Protein AF-A0A090X5A1-F1 (afdb_monomer_lite)

Structure (mmCIF, N/CA/C/O backbone):
data_AF-A0A090X5A1-F1
#
_entry.id   AF-A0A090X5A1-F1
#
loop_
_atom_site.group_PDB
_atom_site.id
_atom_site.type_symbol
_atom_site.label_atom_id
_atom_site.label_alt_id
_atom_site.label_comp_id
_atom_site.label_asym_id
_atom_site.label_entity_id
_atom_site.label_seq_id
_atom_site.pdbx_PDB_ins_code
_atom_site.Cartn_x
_atom_site.Cartn_y
_atom_site.Cartn_z
_atom_site.occupancy
_atom_site.B_iso_or_equiv
_atom_site.auth_seq_id
_atom_site.auth_comp_id
_atom_site.auth_asym_id
_atom_site.auth_atom_id
_atom_site.pdbx_PDB_model_num
ATOM 1 N N . MET A 1 1 ? 4.798 -0.871 2.383 1.00 81.50 1 MET A N 1
ATOM 2 C CA . MET A 1 1 ? 5.090 -0.425 3.771 1.00 81.50 1 MET A CA 1
ATOM 3 C C . MET A 1 1 ? 6.206 -1.283 4.353 1.00 81.50 1 MET A C 1
ATOM 5 O O . MET A 1 1 ? 6.445 -2.362 3.827 1.00 81.50 1 MET A O 1
ATOM 9 N N . ARG A 1 2 ? 6.892 -0.851 5.420 1.00 83.88 2 ARG A N 1
ATOM 10 C CA . ARG A 1 2 ? 7.936 -1.667 6.075 1.00 83.88 2 ARG A CA 1
ATOM 11 C C . ARG A 1 2 ? 7.829 -1.646 7.597 1.00 83.88 2 ARG A C 1
ATOM 13 O O . ARG A 1 2 ? 7.373 -0.663 8.166 1.00 83.88 2 ARG A O 1
ATOM 20 N N . GLY A 1 3 ? 8.305 -2.711 8.243 1.00 81.31 3 GLY A N 1
ATOM 21 C CA . GLY A 1 3 ? 8.428 -2.773 9.704 1.00 81.31 3 GLY A CA 1
ATOM 22 C C . GLY A 1 3 ? 7.109 -2.943 10.464 1.00 81.31 3 GLY A C 1
ATOM 23 O O . GLY A 1 3 ? 7.055 -2.590 11.641 1.00 81.31 3 GLY A O 1
ATOM 24 N N . ILE A 1 4 ? 6.064 -3.467 9.816 1.00 84.06 4 ILE A N 1
ATOM 25 C CA . ILE A 1 4 ? 4.788 -3.816 10.460 1.00 84.06 4 ILE A CA 1
ATOM 26 C C . ILE A 1 4 ? 4.710 -5.318 10.720 1.00 84.06 4 ILE A C 1
ATOM 28 O O . ILE A 1 4 ? 5.258 -6.096 9.943 1.00 84.06 4 ILE A O 1
ATOM 32 N N . ASN A 1 5 ? 4.020 -5.727 11.787 1.00 83.69 5 ASN A N 1
ATOM 33 C CA . ASN A 1 5 ? 3.773 -7.136 12.131 1.00 83.69 5 ASN A CA 1
ATOM 34 C C . ASN A 1 5 ? 5.035 -8.016 12.296 1.00 83.69 5 ASN A C 1
ATOM 36 O O . ASN A 1 5 ? 4.944 -9.243 12.283 1.00 83.69 5 ASN A O 1
ATOM 40 N N . VAL A 1 6 ? 6.213 -7.415 12.501 1.00 83.31 6 VAL A N 1
ATOM 41 C CA . VAL A 1 6 ? 7.476 -8.128 12.758 1.00 83.31 6 VAL A CA 1
ATOM 42 C C . VAL A 1 6 ? 7.780 -8.099 14.255 1.00 83.31 6 VAL A C 1
ATOM 44 O O . VAL A 1 6 ? 7.722 -7.048 14.893 1.00 83.31 6 VAL A O 1
ATOM 47 N N . GLY A 1 7 ? 8.099 -9.260 14.837 1.00 81.25 7 GLY A N 1
ATOM 48 C CA . GLY A 1 7 ? 8.490 -9.365 16.251 1.00 81.25 7 GLY A CA 1
ATOM 49 C C . GLY A 1 7 ? 7.418 -8.894 17.244 1.00 81.25 7 GLY A C 1
ATOM 50 O O . GLY A 1 7 ? 7.752 -8.462 18.342 1.00 81.25 7 GLY A O 1
ATOM 51 N N . GLY A 1 8 ? 6.141 -8.909 16.844 1.00 79.62 8 GLY A N 1
ATOM 52 C CA . GLY A 1 8 ? 5.012 -8.465 17.670 1.00 79.62 8 GLY A CA 1
ATOM 53 C C . GLY A 1 8 ? 4.858 -6.945 17.817 1.00 79.62 8 GLY A C 1
ATOM 54 O O . GLY A 1 8 ? 3.932 -6.508 18.496 1.00 79.62 8 GLY A O 1
ATOM 55 N N . LYS A 1 9 ? 5.718 -6.1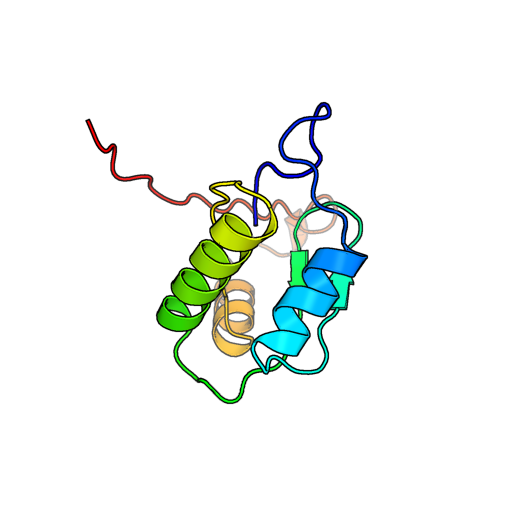42 17.179 1.00 80.94 9 LYS A N 1
ATOM 56 C CA . LYS A 1 9 ? 5.633 -4.673 17.171 1.00 80.94 9 LYS A CA 1
ATOM 57 C C . LYS A 1 9 ? 4.850 -4.175 15.954 1.00 80.94 9 LYS A C 1
ATOM 59 O O . LYS A 1 9 ? 4.732 -4.890 14.959 1.00 80.94 9 LYS A O 1
ATOM 64 N N . ASN A 1 10 ? 4.345 -2.938 16.033 1.00 84.12 10 ASN A N 1
ATOM 65 C CA . ASN A 1 10 ? 3.635 -2.256 14.942 1.00 84.12 10 ASN A CA 1
ATOM 66 C C . ASN A 1 10 ? 2.530 -3.135 14.334 1.00 84.12 10 ASN A C 1
ATOM 68 O O . ASN A 1 10 ? 2.535 -3.428 13.134 1.00 84.12 10 ASN A O 1
ATOM 72 N N . LYS A 1 11 ? 1.643 -3.639 15.202 1.00 88.38 11 LYS A N 1
ATOM 73 C CA . LYS A 1 11 ? 0.572 -4.554 14.810 1.00 88.38 11 LYS A CA 1
ATOM 74 C C . LYS A 1 11 ? -0.483 -3.808 14.006 1.00 88.38 11 LYS A C 1
ATOM 76 O O . LYS A 1 11 ? -1.093 -2.872 14.509 1.00 88.38 11 LYS A O 1
ATOM 81 N N . ILE A 1 12 ? -0.722 -4.270 12.786 1.00 89.88 12 ILE A N 1
ATOM 82 C CA . ILE A 1 12 ? -1.795 -3.784 11.924 1.00 89.88 12 ILE A CA 1
ATOM 83 C C . ILE A 1 12 ? -2.553 -4.995 11.398 1.00 89.88 12 ILE A C 1
ATOM 85 O O . ILE A 1 12 ? -1.984 -5.857 10.720 1.00 89.88 12 ILE A O 1
ATOM 89 N N . LEU A 1 13 ? -3.851 -5.046 11.696 1.00 91.19 13 LEU A N 1
ATOM 90 C CA . LEU A 1 13 ? -4.751 -6.026 11.106 1.00 91.19 13 LEU A CA 1
ATOM 91 C C . LEU A 1 13 ? -5.009 -5.642 9.648 1.00 91.19 13 LEU A C 1
ATOM 93 O O . LEU A 1 13 ? -5.463 -4.541 9.352 1.00 91.19 13 LEU A O 1
ATOM 97 N N . MET A 1 14 ? -4.719 -6.559 8.725 1.00 88.81 14 MET A N 1
ATOM 98 C CA . MET A 1 14 ? -4.822 -6.284 7.285 1.00 88.81 14 MET A CA 1
ATOM 99 C C . MET A 1 14 ? -6.257 -5.996 6.835 1.00 88.81 14 MET A C 1
ATOM 101 O O . MET A 1 14 ? -6.450 -5.203 5.922 1.00 88.81 14 MET A O 1
ATOM 105 N N . ALA A 1 15 ? -7.254 -6.579 7.508 1.00 91.44 15 ALA A N 1
ATOM 106 C CA . ALA A 1 15 ? -8.659 -6.254 7.274 1.00 91.44 15 ALA A CA 1
ATOM 107 C C . ALA A 1 15 ? -8.959 -4.783 7.607 1.00 91.44 15 ALA A C 1
ATOM 109 O O . ALA A 1 15 ? -9.489 -4.069 6.765 1.00 91.44 15 ALA A O 1
ATOM 110 N N . GLU A 1 16 ? -8.525 -4.303 8.777 1.00 93.19 16 GLU A N 1
ATOM 111 C CA . GLU A 1 16 ? -8.717 -2.900 9.168 1.00 93.19 16 GLU A CA 1
ATOM 112 C C . GLU A 1 16 ? -7.953 -1.936 8.259 1.00 93.19 16 GLU A C 1
ATOM 114 O O . GLU A 1 16 ? -8.445 -0.857 7.943 1.00 93.19 16 GLU A O 1
ATOM 119 N N . LEU A 1 17 ? -6.752 -2.324 7.820 1.00 92.56 17 LEU A N 1
ATOM 120 C CA . LEU A 1 17 ? -5.975 -1.536 6.869 1.00 92.56 17 LEU A CA 1
ATOM 121 C C . LEU A 1 17 ? -6.684 -1.435 5.518 1.00 92.56 17 LEU A C 1
ATOM 123 O O . LEU A 1 17 ? -6.741 -0.358 4.937 1.00 92.56 17 LEU A O 1
ATOM 127 N N . ARG A 1 18 ? -7.251 -2.539 5.025 1.00 92.75 18 ARG A N 1
ATOM 128 C CA . ARG A 1 18 ? -8.037 -2.533 3.791 1.00 92.75 18 ARG A CA 1
ATOM 129 C C . ARG A 1 18 ? -9.245 -1.607 3.917 1.00 92.75 18 ARG A C 1
ATOM 131 O O . ARG A 1 18 ? -9.462 -0.789 3.031 1.00 92.75 18 ARG A O 1
ATOM 138 N N . ASP A 1 19 ? -9.986 -1.703 5.015 1.00 95.00 19 ASP A N 1
ATOM 139 C CA . ASP A 1 19 ? -11.177 -0.880 5.239 1.00 95.00 19 ASP A CA 1
ATOM 140 C C . ASP A 1 19 ? -10.818 0.609 5.359 1.00 95.00 19 ASP A C 1
ATOM 142 O O . ASP A 1 19 ? -11.506 1.459 4.799 1.00 95.00 19 ASP A O 1
ATOM 146 N N . LEU A 1 20 ? -9.701 0.937 6.020 1.00 95.06 20 LEU A N 1
ATOM 147 C CA . LEU A 1 20 ? -9.159 2.297 6.064 1.00 95.06 20 LEU A CA 1
ATOM 148 C C . LEU A 1 20 ? -8.913 2.851 4.654 1.00 95.06 20 LEU A C 1
ATOM 150 O O . LEU A 1 20 ? -9.351 3.955 4.350 1.00 95.06 20 LEU A O 1
ATOM 154 N N . LEU A 1 21 ? -8.241 2.082 3.797 1.00 93.50 21 LEU A N 1
ATOM 155 C CA . LEU A 1 21 ? -7.901 2.504 2.437 1.00 93.50 21 LEU A CA 1
ATOM 156 C C . LEU A 1 21 ? -9.136 2.632 1.536 1.00 93.50 21 LEU A C 1
ATOM 158 O O . LEU A 1 21 ? -9.226 3.580 0.761 1.00 93.50 21 LEU A O 1
ATOM 162 N N . LEU A 1 22 ? -10.116 1.735 1.675 1.00 94.06 22 LEU A N 1
ATOM 163 C CA . LEU A 1 22 ? -11.403 1.853 0.981 1.00 94.06 22 LEU A CA 1
ATOM 164 C C . LEU A 1 22 ? -12.154 3.127 1.402 1.00 94.06 22 LEU A C 1
ATOM 166 O O . LEU A 1 22 ? -12.680 3.841 0.552 1.00 94.06 22 LEU A O 1
ATOM 170 N N . ASN A 1 23 ? -12.150 3.462 2.696 1.00 95.12 23 ASN A N 1
ATOM 171 C CA . ASN A 1 23 ? -12.767 4.690 3.212 1.00 95.12 23 ASN A CA 1
ATOM 172 C C . ASN A 1 23 ? -12.062 5.972 2.744 1.00 95.12 23 ASN A C 1
ATOM 174 O O . ASN A 1 23 ? -12.679 7.034 2.737 1.00 95.12 23 ASN A O 1
ATOM 178 N N . MET A 1 24 ? -10.794 5.886 2.335 1.00 91.88 24 MET A N 1
ATOM 179 C CA . MET A 1 24 ? -10.081 6.993 1.689 1.00 91.88 24 MET A CA 1
ATOM 180 C C . MET A 1 24 ? -10.478 7.184 0.216 1.00 91.88 24 MET A C 1
ATOM 182 O O . MET A 1 24 ? -10.032 8.138 -0.410 1.00 91.88 24 MET A O 1
ATOM 186 N N . GLY A 1 25 ? -11.307 6.299 -0.348 1.00 90.81 25 GLY A N 1
ATOM 187 C CA . GLY A 1 25 ? -11.729 6.350 -1.750 1.00 90.81 25 GLY A CA 1
ATOM 188 C C . GLY A 1 25 ? -10.860 5.524 -2.700 1.00 90.81 25 GLY A C 1
ATOM 189 O O . GLY A 1 25 ? -11.103 5.538 -3.908 1.00 90.81 25 GLY A O 1
ATOM 190 N N . LEU A 1 26 ? -9.882 4.771 -2.180 1.00 91.00 26 LEU A N 1
ATOM 191 C CA . LEU A 1 26 ? -9.112 3.825 -2.986 1.00 91.00 26 LEU A CA 1
ATOM 192 C C . LEU A 1 26 ? -9.985 2.628 -3.362 1.00 91.00 26 LEU A C 1
ATOM 194 O O . LEU A 1 26 ? -10.823 2.169 -2.586 1.00 91.00 26 LEU A O 1
ATOM 198 N N . LYS A 1 27 ? -9.784 2.105 -4.568 1.00 90.94 27 LYS A N 1
ATOM 199 C CA . LYS A 1 27 ? -10.607 1.044 -5.156 1.00 90.94 27 LYS A CA 1
ATOM 200 C C . LYS A 1 27 ? -9.817 -0.253 -5.260 1.00 90.94 27 LYS A C 1
ATOM 202 O O . LYS A 1 27 ? -8.592 -0.241 -5.294 1.00 90.94 27 LYS A O 1
ATOM 207 N N . GLU A 1 28 ? -10.532 -1.376 -5.302 1.00 91.44 28 GLU A N 1
ATOM 208 C CA . GLU A 1 28 ? -9.951 -2.713 -5.526 1.00 91.44 28 GLU A CA 1
ATOM 209 C C . GLU A 1 28 ? -8.760 -3.033 -4.603 1.00 91.44 28 GLU A C 1
ATOM 211 O O . GLU A 1 28 ? -7.781 -3.656 -5.008 1.00 91.44 28 GLU A O 1
ATOM 216 N N . VAL A 1 29 ? -8.846 -2.594 -3.340 1.00 90.56 2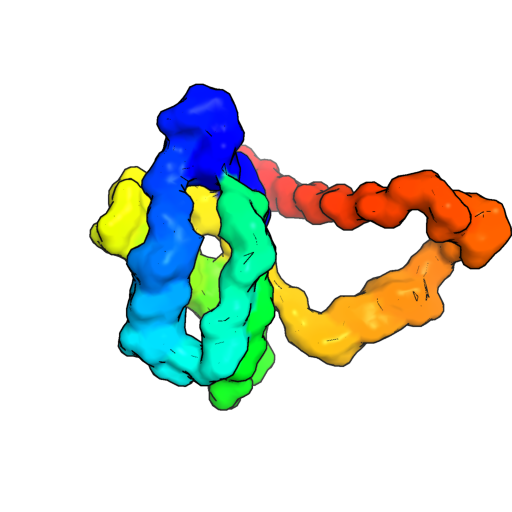9 VAL A N 1
ATOM 217 C CA . VAL A 1 29 ? -7.761 -2.733 -2.364 1.00 90.56 29 VAL A CA 1
ATOM 218 C C . VAL A 1 29 ? -7.558 -4.205 -1.995 1.00 90.56 29 VAL A C 1
ATOM 220 O O . VAL A 1 29 ? -8.429 -4.848 -1.402 1.00 90.56 29 VAL A O 1
ATOM 223 N N . GLN A 1 30 ? -6.368 -4.721 -2.284 1.00 86.38 30 GLN A N 1
ATOM 224 C CA . GLN A 1 30 ? -5.926 -6.070 -1.950 1.00 86.38 30 GLN A CA 1
ATOM 225 C C . GLN A 1 30 ? -4.658 -6.014 -1.104 1.00 86.38 30 GLN A C 1
ATOM 227 O O . GLN A 1 30 ? -3.711 -5.299 -1.419 1.00 86.38 30 GLN A O 1
ATOM 232 N N . THR A 1 31 ? -4.618 -6.802 -0.033 1.00 86.12 31 THR A N 1
ATOM 233 C CA . THR A 1 31 ? -3.448 -6.930 0.844 1.00 86.12 31 THR A CA 1
ATOM 234 C C . THR A 1 31 ? -2.776 -8.275 0.625 1.00 86.12 31 THR A C 1
ATOM 236 O O . THR A 1 31 ? -3.455 -9.302 0.577 1.00 86.12 31 THR A O 1
ATOM 239 N N . TYR A 1 32 ? -1.449 -8.296 0.574 1.00 82.19 32 TYR A N 1
ATOM 240 C CA . TYR A 1 32 ? -0.684 -9.536 0.510 1.00 82.19 32 TYR A CA 1
ATOM 241 C C . TYR A 1 32 ? -0.145 -9.897 1.897 1.00 82.19 32 TYR A C 1
ATOM 243 O O . TYR A 1 32 ? 0.718 -9.197 2.433 1.00 82.19 32 TYR A O 1
ATOM 251 N N . ILE A 1 33 ? -0.654 -11.002 2.461 1.00 82.81 33 ILE A N 1
ATOM 252 C CA . ILE A 1 33 ? -0.292 -11.555 3.782 1.00 82.81 33 ILE A CA 1
ATOM 253 C C . ILE A 1 33 ? -0.203 -10.465 4.872 1.00 82.81 33 ILE A C 1
ATOM 255 O O . ILE A 1 33 ? -0.907 -9.467 4.805 1.00 82.81 33 ILE A O 1
ATOM 259 N N . GLN A 1 34 ? 0.630 -10.640 5.902 1.00 82.56 34 GLN A N 1
ATOM 260 C CA . GLN A 1 34 ? 0.871 -9.631 6.945 1.00 82.56 34 GLN A CA 1
ATOM 261 C C . GLN A 1 34 ? 2.140 -8.800 6.686 1.00 82.56 34 GLN A C 1
ATOM 263 O O . GLN A 1 34 ? 2.781 -8.351 7.632 1.00 82.56 34 GLN A O 1
ATOM 268 N N . SER A 1 35 ? 2.534 -8.607 5.423 1.00 77.62 35 SER A N 1
ATOM 269 C CA . SER A 1 35 ? 3.824 -7.992 5.071 1.00 77.62 35 SER A CA 1
ATOM 270 C C . SER A 1 35 ? 3.759 -6.490 4.780 1.00 77.62 35 SER A C 1
ATOM 272 O O . SER A 1 35 ? 4.797 -5.878 4.547 1.00 77.62 35 SER A O 1
ATOM 274 N N . GLY A 1 36 ? 2.566 -5.883 4.774 1.00 82.81 36 GLY A N 1
ATOM 275 C CA . GLY A 1 36 ? 2.402 -4.458 4.454 1.00 82.81 36 GLY A CA 1
ATOM 276 C C . GLY A 1 36 ? 2.534 -4.131 2.966 1.00 82.81 36 GLY A C 1
ATOM 277 O O . GLY A 1 36 ? 2.916 -3.011 2.612 1.00 82.81 36 GLY A O 1
ATOM 278 N N . ASN A 1 37 ? 2.239 -5.113 2.110 1.00 89.31 37 ASN A N 1
ATOM 279 C CA . ASN A 1 37 ? 2.137 -4.949 0.664 1.00 89.31 37 ASN A CA 1
ATOM 280 C C . ASN A 1 37 ? 0.665 -4.851 0.273 1.00 89.31 37 ASN A C 1
ATOM 282 O O . ASN A 1 37 ? -0.152 -5.668 0.707 1.00 89.31 37 ASN A O 1
ATOM 286 N N . ILE A 1 38 ? 0.346 -3.839 -0.527 1.00 90.56 38 ILE A N 1
ATOM 287 C CA . ILE A 1 38 ? -1.023 -3.475 -0.874 1.00 90.56 38 ILE A CA 1
ATOM 288 C C . ILE A 1 38 ? -1.053 -3.101 -2.349 1.00 90.56 38 ILE A C 1
ATOM 290 O O . ILE A 1 38 ? -0.171 -2.383 -2.817 1.00 90.56 38 ILE A O 1
ATOM 294 N N . ILE A 1 39 ? -2.062 -3.592 -3.054 1.00 91.69 39 ILE A N 1
ATOM 295 C CA . ILE A 1 39 ? -2.388 -3.220 -4.428 1.00 91.69 39 ILE A CA 1
ATOM 296 C C . ILE A 1 39 ? -3.746 -2.531 -4.377 1.00 91.69 39 ILE A C 1
ATOM 298 O O . ILE A 1 39 ? -4.644 -3.001 -3.680 1.00 91.69 39 ILE A O 1
ATOM 302 N N . PHE A 1 40 ? -3.887 -1.407 -5.066 1.00 92.62 40 PHE A N 1
ATOM 303 C CA . PHE A 1 40 ? -5.131 -0.651 -5.133 1.00 92.62 40 PHE A CA 1
ATOM 304 C C . PHE A 1 40 ? -5.171 0.175 -6.417 1.00 92.62 40 PHE A C 1
ATOM 306 O O . PHE A 1 40 ? -4.134 0.452 -7.020 1.00 92.62 40 PHE A O 1
ATOM 313 N N . ASN A 1 41 ? -6.372 0.608 -6.778 1.00 90.88 41 ASN A N 1
ATOM 314 C CA . ASN A 1 41 ? -6.630 1.564 -7.841 1.00 90.88 41 ASN A CA 1
ATOM 315 C C . ASN A 1 41 ? -6.979 2.930 -7.242 1.00 90.88 41 ASN A C 1
ATOM 317 O O . ASN A 1 41 ? -7.654 3.022 -6.216 1.00 90.88 41 ASN A O 1
ATOM 321 N N . SER A 1 42 ? -6.511 3.992 -7.891 1.00 89.44 42 SER A N 1
ATOM 322 C CA . SER A 1 42 ? -6.744 5.379 -7.491 1.00 89.44 42 SER A CA 1
ATOM 323 C C . SER A 1 42 ? -7.066 6.220 -8.718 1.00 89.44 42 SER A C 1
ATOM 325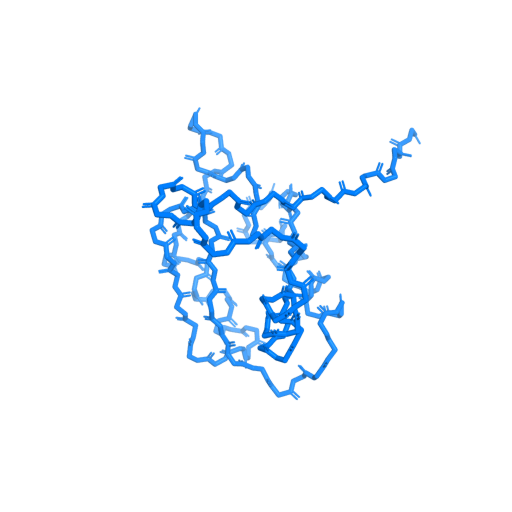 O O . SER A 1 42 ? -6.471 6.024 -9.776 1.00 89.44 42 SER A O 1
ATOM 327 N N . GLU A 1 43 ? -8.001 7.157 -8.570 1.00 84.12 43 GLU A N 1
ATOM 328 C CA . GLU A 1 43 ? -8.245 8.209 -9.567 1.00 84.12 43 GLU A CA 1
ATOM 329 C C . GLU A 1 43 ? -7.263 9.379 -9.399 1.00 84.12 43 GLU A C 1
ATOM 331 O O . GLU A 1 43 ? -7.021 10.135 -10.338 1.00 84.12 43 GLU A O 1
ATOM 336 N N . GLU A 1 44 ? -6.651 9.507 -8.218 1.00 77.31 44 GLU A N 1
ATOM 337 C CA . GLU A 1 44 ? -5.572 10.455 -7.963 1.00 77.31 44 GLU A CA 1
ATOM 338 C C . GLU A 1 44 ? -4.264 9.931 -8.571 1.00 77.31 44 GLU A C 1
ATOM 340 O O . GLU A 1 44 ? -3.769 8.867 -8.197 1.00 77.31 44 GLU A O 1
ATOM 345 N N . GLY A 1 45 ? -3.707 10.682 -9.526 1.00 74.50 45 GLY A N 1
ATOM 346 C CA . GLY A 1 45 ? -2.500 10.297 -10.268 1.00 74.50 45 GLY A CA 1
ATOM 347 C C . GLY A 1 45 ? -1.174 10.651 -9.586 1.00 74.50 45 GLY A C 1
ATOM 348 O O . GLY A 1 45 ? -0.113 10.356 -10.133 1.00 74.50 45 GLY A O 1
ATOM 349 N N . ASN A 1 46 ? -1.201 11.301 -8.417 1.00 87.88 46 ASN A N 1
ATOM 350 C CA . ASN A 1 46 ? 0.010 11.722 -7.716 1.00 87.88 46 ASN A CA 1
ATOM 351 C C . ASN A 1 46 ? 0.397 10.714 -6.622 1.00 87.88 46 ASN A C 1
ATOM 353 O O . ASN A 1 46 ? -0.174 10.699 -5.534 1.00 87.88 46 ASN A O 1
ATOM 357 N N . ALA A 1 47 ? 1.410 9.894 -6.906 1.00 88.25 47 ALA A N 1
ATOM 358 C CA . ALA A 1 47 ? 1.890 8.869 -5.981 1.00 88.25 47 ALA A CA 1
ATOM 359 C C . ALA A 1 47 ? 2.418 9.440 -4.651 1.00 88.25 47 ALA A C 1
ATOM 361 O O . ALA A 1 47 ? 2.157 8.854 -3.606 1.00 88.25 47 ALA A O 1
ATOM 362 N N . SER A 1 48 ? 3.114 10.582 -4.660 1.00 89.56 48 SER A N 1
ATOM 363 C CA . SER A 1 48 ? 3.669 11.181 -3.434 1.00 89.56 48 SER A CA 1
ATOM 364 C C . SER A 1 48 ? 2.593 11.775 -2.526 1.00 89.56 48 SER A C 1
ATOM 366 O O . SER A 1 48 ? 2.720 11.734 -1.304 1.00 89.56 48 SER A O 1
ATOM 368 N N . GLU A 1 49 ? 1.519 12.297 -3.114 1.00 90.44 49 GLU A N 1
ATOM 369 C CA . GLU A 1 49 ? 0.359 12.762 -2.355 1.00 90.44 49 GLU A CA 1
ATOM 370 C C . GLU A 1 49 ? -0.354 11.574 -1.687 1.00 90.44 49 GLU A C 1
ATOM 372 O O . GLU A 1 49 ? -0.574 11.578 -0.475 1.00 90.44 49 GLU A O 1
ATOM 377 N N . LEU A 1 50 ? -0.586 10.493 -2.440 1.00 92.44 50 LEU A N 1
ATOM 378 C CA . LEU A 1 50 ? -1.140 9.247 -1.902 1.00 92.44 50 LEU A CA 1
ATOM 379 C C . LEU A 1 50 ? -0.267 8.645 -0.791 1.00 92.44 50 LEU A C 1
ATOM 381 O O . LEU A 1 50 ? -0.796 8.176 0.215 1.00 92.44 50 LEU A O 1
ATOM 385 N N . GLU A 1 51 ? 1.062 8.667 -0.931 1.00 92.62 51 GLU A N 1
ATOM 386 C CA . GLU A 1 51 ? 1.983 8.244 0.133 1.00 92.62 51 GLU A CA 1
ATOM 387 C C . GLU A 1 51 ? 1.726 9.003 1.430 1.00 92.62 51 GLU A C 1
ATOM 389 O O . GLU A 1 51 ? 1.543 8.382 2.481 1.00 92.62 51 GLU A O 1
ATOM 394 N N . PHE A 1 52 ? 1.689 10.334 1.353 1.00 93.12 52 PHE A N 1
ATOM 395 C CA . PHE A 1 52 ? 1.487 11.192 2.511 1.00 93.12 52 PHE A CA 1
ATOM 396 C C . PHE A 1 52 ? 0.114 10.964 3.154 1.00 93.12 52 PHE A C 1
ATOM 398 O O . PHE A 1 52 ? 0.026 10.757 4.368 1.00 93.12 52 PHE A O 1
ATOM 405 N N . GLN A 1 53 ? -0.950 10.919 2.350 1.00 93.81 53 GLN A N 1
ATOM 406 C CA . GLN A 1 53 ? -2.305 10.675 2.841 1.00 93.81 53 GLN A CA 1
ATOM 407 C C . GLN A 1 53 ? -2.428 9.313 3.533 1.00 93.81 53 GLN A C 1
ATOM 409 O O . GLN A 1 53 ? -3.007 9.222 4.619 1.00 93.81 53 GLN A O 1
ATOM 414 N N . ILE A 1 54 ? -1.853 8.254 2.952 1.00 94.00 54 ILE A N 1
ATOM 415 C CA . ILE A 1 54 ? -1.878 6.907 3.537 1.00 94.00 54 ILE A CA 1
ATOM 416 C C . ILE A 1 54 ? -1.072 6.874 4.842 1.00 94.00 54 ILE A C 1
ATOM 418 O O . ILE A 1 54 ? -1.528 6.285 5.825 1.00 94.00 54 ILE A O 1
ATOM 422 N N . MET A 1 55 ? 0.096 7.526 4.895 1.00 93.81 55 MET A N 1
ATOM 423 C CA . MET A 1 55 ? 0.889 7.636 6.127 1.00 93.81 55 MET A CA 1
ATOM 424 C C . MET A 1 55 ? 0.097 8.303 7.254 1.00 93.81 55 MET A C 1
ATOM 426 O O . MET A 1 55 ? 0.041 7.771 8.365 1.00 93.81 55 MET A O 1
ATOM 430 N N . GLU A 1 56 ? -0.546 9.436 6.973 1.00 95.56 56 GLU A N 1
ATOM 431 C CA . GLU A 1 56 ? -1.331 10.171 7.966 1.00 95.56 56 GLU A CA 1
ATOM 432 C C . GLU A 1 56 ? -2.588 9.403 8.396 1.00 95.56 56 GLU A C 1
ATOM 434 O O . GLU A 1 56 ? -2.932 9.393 9.580 1.00 95.56 56 GLU A O 1
ATOM 439 N N . ALA A 1 57 ? -3.250 8.702 7.473 1.00 94.44 57 ALA A N 1
ATOM 440 C CA . ALA A 1 57 ? -4.394 7.852 7.788 1.00 94.44 57 ALA A CA 1
ATOM 441 C C . ALA A 1 57 ? -4.003 6.689 8.714 1.00 94.44 57 ALA A C 1
ATOM 443 O O . ALA A 1 57 ? -4.680 6.434 9.713 1.00 94.44 57 ALA A O 1
ATOM 444 N N . ILE A 1 58 ? -2.878 6.020 8.436 1.00 93.38 58 ILE A N 1
ATOM 445 C CA . ILE A 1 58 ? -2.348 4.938 9.276 1.00 93.38 58 ILE A CA 1
ATOM 446 C C . ILE A 1 58 ? -1.975 5.467 10.660 1.00 93.38 58 ILE A C 1
ATOM 448 O O . ILE A 1 58 ? -2.342 4.863 11.669 1.00 93.38 58 ILE A O 1
ATOM 452 N N . LYS A 1 59 ? -1.302 6.619 10.721 1.00 94.62 59 LYS A N 1
ATOM 453 C CA . LYS A 1 59 ? -0.943 7.272 11.981 1.00 94.62 59 LYS A CA 1
ATOM 454 C C . LYS A 1 59 ? -2.172 7.613 12.813 1.00 94.62 59 LYS A C 1
ATOM 456 O O . LYS A 1 59 ? -2.170 7.356 14.009 1.00 94.62 59 LYS A O 1
ATOM 461 N N . LYS A 1 60 ? -3.236 8.138 12.204 1.00 95.44 60 LYS A N 1
ATOM 462 C CA . LYS A 1 60 ? -4.485 8.456 12.912 1.00 95.44 60 LYS A CA 1
ATOM 463 C C . LYS A 1 60 ? -5.231 7.210 13.388 1.00 95.44 60 LYS A C 1
ATOM 465 O O . LYS A 1 60 ? -5.775 7.218 14.484 1.00 95.44 60 LYS A O 1
ATOM 470 N N . ARG A 1 61 ? -5.287 6.153 12.570 1.00 94.31 61 ARG A N 1
ATOM 471 C CA . ARG A 1 61 ? -6.112 4.966 12.851 1.00 94.31 61 ARG A CA 1
ATOM 472 C C . ARG A 1 61 ? -5.442 3.940 13.760 1.00 94.31 61 ARG A C 1
ATOM 474 O O . ARG A 1 61 ? -6.145 3.231 14.480 1.00 94.31 61 ARG A O 1
ATOM 481 N N . PHE A 1 62 ? -4.120 3.828 13.678 1.00 91.56 62 PHE A N 1
ATOM 482 C CA . PHE A 1 62 ? -3.334 2.822 14.393 1.00 91.56 62 PHE A CA 1
ATOM 483 C C . PHE A 1 62 ? -2.330 3.432 15.373 1.00 91.56 62 PHE A C 1
ATOM 485 O O . PHE A 1 62 ? -1.662 2.678 16.067 1.00 91.56 62 PHE A O 1
ATOM 492 N N . GLU A 1 63 ? -2.196 4.763 15.419 1.00 93.88 63 GLU A N 1
ATOM 493 C CA . GLU A 1 63 ? -1.216 5.468 16.266 1.00 93.88 63 GLU A CA 1
ATOM 494 C C . GLU A 1 63 ? 0.236 5.057 15.957 1.00 93.88 63 GLU A C 1
ATOM 496 O O . GLU A 1 63 ? 1.129 5.112 16.802 1.00 93.88 63 GLU A O 1
ATOM 501 N N . LEU A 1 64 ? 0.488 4.653 14.705 1.00 91.12 64 LEU A N 1
ATOM 502 C CA . LEU A 1 64 ? 1.783 4.172 14.228 1.00 91.12 64 LEU A CA 1
ATOM 503 C C . LEU A 1 64 ? 2.346 5.076 13.132 1.00 91.12 64 LEU A C 1
ATOM 505 O O . LEU A 1 64 ? 1.689 5.354 12.132 1.00 91.12 64 LEU A O 1
ATOM 509 N N . SER A 1 65 ? 3.615 5.456 13.273 1.00 89.25 65 SER A N 1
ATOM 510 C CA . SER A 1 65 ? 4.372 6.095 12.195 1.00 89.25 65 SER A CA 1
ATOM 511 C C . SER A 1 65 ? 5.025 5.019 11.331 1.00 89.25 65 SER A C 1
ATOM 513 O O . SER A 1 65 ? 6.064 4.459 11.691 1.00 89.25 65 SER A O 1
ATOM 515 N N . VAL A 1 66 ? 4.384 4.684 10.209 1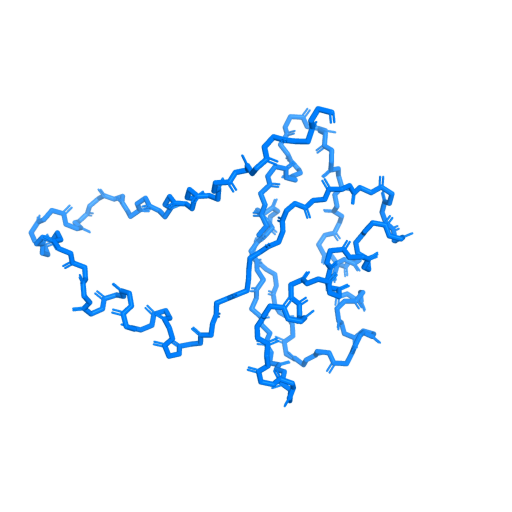.00 88.50 66 VAL A N 1
ATOM 516 C CA . VAL A 1 66 ? 4.866 3.654 9.282 1.00 88.50 66 VAL A CA 1
ATOM 517 C C . VAL A 1 66 ? 5.285 4.294 7.961 1.00 88.50 66 VAL A C 1
ATOM 519 O O . VAL A 1 66 ? 4.474 4.983 7.347 1.00 88.50 66 VAL A O 1
ATOM 522 N N . PRO A 1 67 ? 6.509 4.035 7.465 1.00 90.00 67 PRO A N 1
ATOM 523 C CA . PRO A 1 67 ? 6.906 4.478 6.136 1.00 90.00 67 PRO A CA 1
ATOM 524 C C . PRO A 1 67 ? 6.079 3.786 5.041 1.00 90.00 67 PRO A C 1
ATOM 526 O O . PRO A 1 67 ? 5.995 2.547 4.990 1.00 90.00 67 PRO A O 1
ATOM 529 N N . VAL A 1 68 ? 5.510 4.590 4.145 1.00 91.69 68 VAL A N 1
ATOM 530 C CA . VAL A 1 68 ? 4.759 4.155 2.961 1.00 91.69 68 VAL A CA 1
ATOM 531 C C . VAL A 1 68 ? 5.549 4.544 1.711 1.00 91.69 68 VAL A C 1
ATOM 533 O O . VAL A 1 68 ? 6.288 5.524 1.713 1.00 91.69 68 VAL A O 1
ATOM 536 N N . LEU A 1 69 ? 5.425 3.720 0.675 1.00 92.00 69 LEU A N 1
ATOM 537 C CA . LEU A 1 69 ? 5.958 3.950 -0.662 1.00 92.00 69 LEU A CA 1
ATOM 538 C C . LEU A 1 69 ? 4.875 3.490 -1.637 1.00 92.00 69 LEU A C 1
ATOM 540 O O . LEU A 1 69 ? 4.410 2.351 -1.519 1.00 92.00 69 LEU A O 1
ATOM 544 N N . VAL A 1 70 ? 4.472 4.363 -2.551 1.00 92.31 70 VAL A N 1
ATOM 545 C CA . VAL A 1 70 ? 3.486 4.095 -3.598 1.00 92.31 70 VAL A CA 1
ATOM 546 C C . VAL A 1 70 ? 4.213 4.143 -4.932 1.00 92.31 70 VAL A C 1
ATOM 548 O O . VAL A 1 70 ? 4.883 5.112 -5.271 1.00 92.31 70 VAL A O 1
ATOM 551 N N . ILE A 1 71 ? 4.091 3.068 -5.703 1.00 90.81 71 ILE A N 1
ATOM 552 C CA . ILE A 1 71 ? 4.711 2.944 -7.022 1.00 90.81 71 ILE A CA 1
ATOM 553 C C . ILE A 1 71 ? 3.594 2.667 -8.015 1.00 90.81 71 ILE A C 1
ATOM 555 O O . ILE A 1 71 ? 2.791 1.758 -7.807 1.00 90.81 71 ILE A O 1
ATOM 559 N N . THR A 1 72 ? 3.541 3.453 -9.088 1.00 90.31 72 THR A N 1
ATOM 560 C CA . THR A 1 72 ? 2.575 3.243 -10.170 1.00 90.31 72 THR A CA 1
ATOM 561 C C . THR A 1 72 ? 2.937 2.004 -10.986 1.00 90.31 72 THR A C 1
ATOM 563 O O . THR A 1 72 ? 4.094 1.580 -11.022 1.00 90.31 72 THR A O 1
ATOM 566 N N . SER A 1 73 ? 1.958 1.425 -11.684 1.00 86.69 73 SER A N 1
ATOM 567 C CA . SER A 1 73 ? 2.205 0.260 -12.542 1.00 86.69 73 SER A CA 1
ATOM 568 C C . SER A 1 73 ? 3.255 0.552 -13.625 1.00 86.69 73 SER A C 1
ATOM 570 O O . SER A 1 73 ? 4.182 -0.238 -13.797 1.00 86.69 73 SER A O 1
ATOM 572 N N . ASP A 1 74 ? 3.194 1.718 -14.276 1.00 86.31 74 ASP A N 1
ATOM 573 C CA . ASP A 1 74 ? 4.194 2.152 -15.261 1.00 86.31 74 ASP A CA 1
ATOM 574 C C . ASP A 1 74 ? 5.603 2.284 -14.677 1.00 86.31 74 ASP A C 1
ATOM 576 O O . ASP A 1 74 ? 6.577 1.824 -15.281 1.00 86.31 74 ASP A O 1
ATOM 580 N N . ALA A 1 75 ? 5.732 2.870 -13.483 1.00 86.88 75 ALA A N 1
ATOM 581 C CA . ALA A 1 75 ? 7.023 2.984 -12.816 1.00 86.88 75 ALA A CA 1
ATOM 582 C C . ALA A 1 75 ? 7.577 1.600 -12.454 1.00 86.88 75 ALA A C 1
ATOM 584 O O . ALA A 1 75 ? 8.758 1.331 -12.677 1.00 86.88 75 ALA A O 1
ATOM 585 N N . LEU A 1 76 ? 6.726 0.696 -11.959 1.00 86.31 76 LEU A N 1
ATOM 586 C CA . LEU A 1 76 ? 7.121 -0.674 -11.640 1.00 86.31 76 LEU A CA 1
ATOM 587 C C . LEU A 1 76 ? 7.576 -1.442 -12.890 1.00 86.31 76 LEU A C 1
ATOM 589 O O . LEU A 1 76 ? 8.620 -2.094 -12.854 1.00 86.31 76 LEU A O 1
ATOM 593 N N . ASN A 1 77 ? 6.849 -1.316 -14.004 1.00 84.94 77 ASN A N 1
ATOM 594 C CA . ASN A 1 77 ? 7.228 -1.906 -15.290 1.00 84.94 77 ASN A CA 1
ATOM 595 C C . ASN A 1 77 ? 8.552 -1.335 -15.807 1.00 84.94 77 ASN A C 1
ATOM 597 O O . ASN A 1 77 ? 9.405 -2.076 -16.290 1.00 84.94 77 ASN A O 1
ATOM 601 N N . THR A 1 78 ? 8.762 -0.028 -15.663 1.00 87.75 78 THR A N 1
ATOM 602 C CA . THR A 1 78 ? 10.020 0.620 -16.049 1.00 87.75 78 THR A CA 1
ATOM 603 C C . THR A 1 78 ? 11.186 0.076 -15.228 1.00 87.75 78 THR A C 1
ATOM 605 O O . THR A 1 78 ? 12.217 -0.281 -15.795 1.00 87.75 78 THR A O 1
ATOM 608 N N . ILE A 1 79 ? 11.022 -0.062 -13.909 1.00 86.62 79 ILE A N 1
ATOM 609 C CA . ILE A 1 79 ? 12.042 -0.641 -13.020 1.00 86.62 79 ILE A CA 1
ATOM 610 C C . ILE A 1 79 ? 12.362 -2.081 -13.433 1.00 86.62 79 ILE A C 1
ATOM 612 O O . ILE A 1 79 ? 13.530 -2.458 -13.494 1.00 86.62 79 ILE A O 1
ATOM 616 N N . PHE A 1 80 ? 11.337 -2.875 -13.747 1.00 83.38 80 PHE A N 1
ATOM 617 C CA . PHE A 1 80 ? 11.521 -4.251 -14.197 1.00 83.38 80 PHE A CA 1
ATOM 618 C C . PHE A 1 80 ? 12.316 -4.320 -15.510 1.00 83.38 80 PHE A C 1
ATOM 620 O O . PHE A 1 80 ? 13.301 -5.049 -15.598 1.00 83.38 80 PHE A O 1
ATOM 627 N N . ASN A 1 81 ? 11.952 -3.499 -16.498 1.00 85.38 81 ASN A N 1
ATOM 628 C CA . ASN A 1 81 ? 12.577 -3.495 -17.824 1.00 85.38 81 ASN A CA 1
ATOM 629 C C . ASN A 1 81 ? 13.977 -2.859 -17.856 1.00 85.38 81 ASN A C 1
ATOM 631 O O . ASN A 1 81 ? 14.753 -3.125 -18.768 1.00 85.38 81 ASN A O 1
ATOM 635 N N . THR A 1 82 ? 14.310 -2.017 -16.875 1.00 87.31 82 THR A N 1
ATOM 636 C CA . THR A 1 82 ? 15.630 -1.370 -16.738 1.00 87.31 82 THR A CA 1
ATOM 637 C C . THR A 1 82 ? 16.540 -2.078 -15.735 1.00 87.31 82 THR A C 1
ATOM 639 O O . THR A 1 82 ? 17.605 -1.564 -15.387 1.00 87.31 82 THR A O 1
ATOM 642 N N . CYS A 1 83 ? 16.140 -3.263 -15.267 1.00 81.88 83 CYS A N 1
ATOM 643 C CA . CYS A 1 83 ? 16.908 -4.044 -14.312 1.00 81.88 83 CYS A CA 1
ATOM 644 C C . CYS A 1 83 ? 18.313 -4.361 -14.873 1.00 81.88 83 CYS A C 1
ATOM 646 O O . CYS A 1 83 ? 18.425 -5.037 -15.896 1.00 81.88 83 CYS A O 1
ATOM 648 N N . PRO A 1 84 ? 19.404 -3.927 -14.210 1.00 82.62 84 PRO A N 1
ATOM 649 C CA . PRO A 1 84 ? 20.768 -4.126 -14.707 1.00 82.62 84 PRO A CA 1
ATOM 650 C C . PRO A 1 84 ? 21.295 -5.553 -14.480 1.00 82.62 84 PRO A C 1
ATOM 652 O O . PRO A 1 84 ? 22.436 -5.859 -14.830 1.00 82.62 84 PRO A O 1
ATOM 655 N N . PHE A 1 85 ? 20.503 -6.426 -13.853 1.00 78.56 85 PHE A N 1
ATOM 656 C CA . PHE A 1 85 ? 20.880 -7.801 -13.545 1.00 78.56 85 PHE A CA 1
ATOM 657 C C . PHE A 1 85 ? 20.341 -8.756 -14.615 1.00 78.56 85 PHE A C 1
ATOM 659 O O . PHE A 1 85 ? 19.161 -8.715 -14.956 1.00 78.56 85 PHE A O 1
ATOM 666 N N . SER A 1 86 ? 21.203 -9.638 -15.129 1.00 66.88 86 SER A N 1
ATOM 667 C CA . SER A 1 86 ? 20.846 -10.585 -16.189 1.00 66.88 86 SER A CA 1
ATOM 668 C C . SER A 1 86 ? 19.871 -11.671 -15.718 1.00 66.88 86 SER A C 1
ATOM 670 O O . SER A 1 86 ? 19.966 -12.176 -14.595 1.00 66.88 86 SER A O 1
ATOM 672 N N . GLU A 1 87 ? 18.966 -12.089 -16.611 1.00 65.06 87 GLU A N 1
ATOM 673 C CA . GLU A 1 87 ? 17.939 -13.104 -16.331 1.00 65.06 87 GLU A CA 1
ATOM 674 C C . GLU A 1 87 ? 18.497 -14.459 -15.864 1.00 65.06 87 GLU A C 1
ATOM 676 O O . GLU A 1 87 ? 17.845 -15.169 -15.098 1.00 65.06 87 GLU A O 1
ATOM 681 N N . GLU A 1 88 ? 19.734 -14.808 -16.226 1.00 58.34 88 GLU A N 1
ATOM 682 C CA . GLU A 1 88 ? 20.381 -16.056 -15.796 1.00 58.34 88 GLU A CA 1
ATOM 683 C C . GLU A 1 88 ? 20.623 -16.151 -14.278 1.00 58.34 88 GLU A C 1
ATOM 685 O O . GLU A 1 88 ? 20.685 -17.257 -13.738 1.00 58.34 88 GLU A O 1
ATOM 690 N N . LYS A 1 89 ? 20.686 -15.024 -13.553 1.00 51.69 89 LYS A N 1
ATOM 691 C CA . LYS A 1 89 ? 20.752 -15.011 -12.078 1.00 51.69 89 LYS A CA 1
ATOM 692 C C . LYS A 1 89 ? 19.371 -14.967 -11.404 1.00 51.69 89 LYS A C 1
ATOM 694 O O . LYS A 1 89 ? 19.299 -15.107 -10.186 1.00 51.69 89 LYS A O 1
ATOM 699 N N . ASN A 1 90 ? 18.275 -14.858 -12.165 1.00 49.97 90 ASN A N 1
ATOM 700 C CA . ASN A 1 90 ? 16.916 -14.637 -11.645 1.00 49.97 90 ASN A CA 1
ATOM 701 C C . ASN A 1 90 ? 16.145 -15.910 -11.247 1.00 49.97 90 ASN A C 1
ATOM 703 O O . ASN A 1 90 ? 14.975 -15.823 -10.878 1.00 49.97 90 ASN A O 1
ATOM 707 N N . ARG A 1 91 ? 16.748 -17.109 -11.270 1.00 47.28 91 ARG A N 1
ATOM 708 C CA . ARG A 1 91 ? 16.007 -18.337 -10.904 1.00 47.28 91 ARG A CA 1
ATOM 709 C C . ARG A 1 91 ? 15.811 -18.560 -9.407 1.00 47.28 91 ARG A C 1
ATOM 711 O O . ARG A 1 91 ? 14.973 -19.387 -9.053 1.00 47.28 91 ARG A O 1
ATOM 718 N N . LYS A 1 92 ? 16.531 -17.868 -8.518 1.00 50.84 92 LYS A N 1
ATOM 719 C CA . LYS A 1 92 ? 16.308 -17.984 -7.069 1.00 50.84 92 LYS A CA 1
ATOM 720 C C . LYS A 1 92 ? 16.536 -16.646 -6.365 1.00 50.84 92 LYS A C 1
ATOM 722 O O . LYS A 1 92 ? 17.666 -16.203 -6.219 1.00 50.84 92 LYS A O 1
ATOM 727 N N . VAL A 1 93 ? 15.433 -16.116 -5.839 1.00 46.19 93 VAL A N 1
ATOM 728 C CA . VAL A 1 93 ? 15.312 -14.991 -4.897 1.00 46.19 93 VAL A CA 1
ATOM 729 C C . VAL A 1 93 ? 1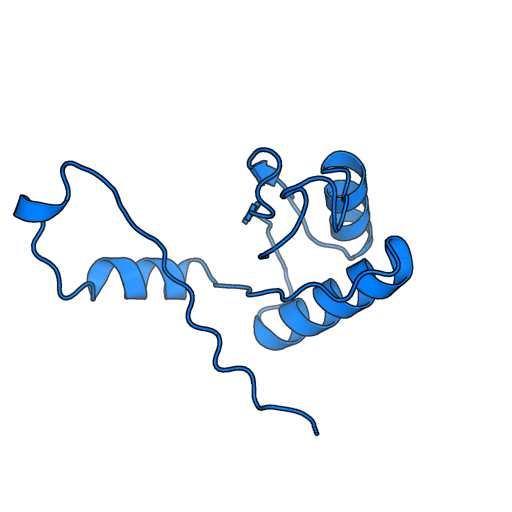5.400 -13.594 -5.524 1.00 46.19 93 VAL A C 1
ATOM 731 O O . VAL A 1 93 ? 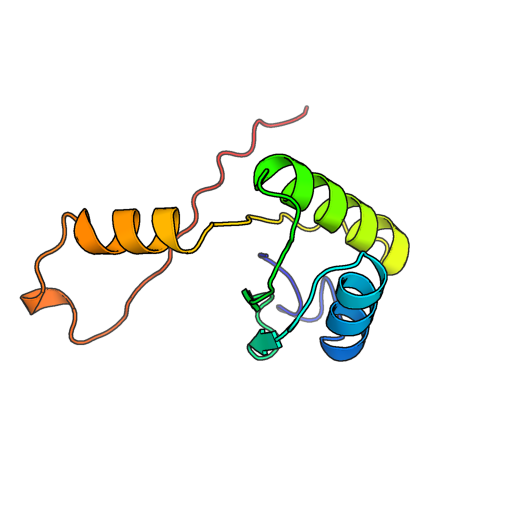16.459 -12.982 -5.619 1.00 46.19 93 VAL A O 1
ATOM 734 N N . THR A 1 94 ? 14.232 -13.049 -5.870 1.00 43.31 94 THR A N 1
ATOM 735 C CA . THR A 1 94 ? 14.061 -11.619 -6.144 1.00 43.31 94 THR A CA 1
ATOM 736 C C . THR A 1 94 ? 14.053 -10.858 -4.819 1.00 43.31 94 THR A C 1
ATOM 738 O O . THR A 1 94 ? 13.090 -10.924 -4.054 1.00 43.31 94 THR A O 1
ATOM 741 N N . PHE A 1 95 ? 15.136 -10.140 -4.522 1.00 40.28 95 PHE A N 1
ATOM 742 C CA . PHE A 1 95 ? 15.206 -9.229 -3.380 1.00 40.28 95 PHE A CA 1
ATOM 743 C C . PHE A 1 95 ? 14.705 -7.842 -3.801 1.00 40.28 95 PHE A C 1
ATOM 745 O O . PHE A 1 95 ? 15.421 -7.084 -4.449 1.00 40.28 95 PHE A O 1
ATOM 752 N N . HIS A 1 96 ? 13.482 -7.482 -3.411 1.00 46.94 96 HIS A N 1
ATOM 753 C CA . HIS A 1 96 ? 13.004 -6.102 -3.521 1.00 46.94 96 HIS A CA 1
ATOM 754 C C . HIS A 1 96 ? 13.563 -5.284 -2.347 1.00 46.94 96 HIS A C 1
ATOM 756 O O . HIS A 1 96 ? 13.018 -5.305 -1.244 1.00 46.94 96 HIS A O 1
ATOM 762 N N . CYS A 1 97 ? 14.690 -4.599 -2.563 1.00 26.64 97 CYS A N 1
ATOM 763 C CA . CYS A 1 97 ? 15.307 -3.732 -1.560 1.00 26.64 97 CYS A CA 1
ATOM 764 C C . CYS A 1 97 ? 14.897 -2.274 -1.796 1.00 26.64 97 CYS A C 1
ATOM 766 O O . CYS A 1 97 ? 15.396 -1.614 -2.704 1.00 26.64 97 CYS A O 1
ATOM 768 N N . TYR A 1 98 ? 13.988 -1.761 -0.968 1.00 41.91 98 TYR A N 1
ATOM 769 C CA . TYR A 1 98 ? 13.630 -0.344 -0.961 1.00 41.91 98 TYR A CA 1
ATOM 770 C C . TYR A 1 98 ? 14.551 0.419 -0.002 1.00 41.91 98 TYR A C 1
ATOM 772 O O . TYR A 1 98 ? 14.319 0.458 1.211 1.00 41.91 98 TYR A O 1
ATOM 780 N N . ILE A 1 99 ? 15.601 1.046 -0.539 1.00 29.48 99 ILE A N 1
ATOM 781 C CA . ILE A 1 99 ? 16.442 1.982 0.217 1.00 29.48 99 ILE A CA 1
ATOM 782 C C . ILE A 1 99 ? 15.751 3.349 0.211 1.00 29.48 99 ILE A C 1
ATOM 784 O O . ILE A 1 99 ? 16.001 4.194 -0.642 1.00 29.48 99 ILE A O 1
ATOM 788 N N . GLN A 1 100 ? 14.856 3.574 1.172 1.00 35.75 100 GLN A N 1
ATOM 789 C CA . GLN A 1 100 ? 14.382 4.925 1.470 1.00 35.75 100 GLN A CA 1
ATOM 790 C C . GLN A 1 100 ? 15.474 5.638 2.273 1.00 35.75 100 GLN A C 1
ATOM 792 O O . GLN A 1 100 ? 15.736 5.269 3.422 1.00 35.75 100 GLN A O 1
ATOM 797 N N . HIS A 1 101 ? 16.122 6.628 1.657 1.00 29.94 101 HIS A N 1
ATOM 798 C CA . HIS A 1 101 ? 17.042 7.542 2.327 1.00 29.94 101 HIS A CA 1
ATOM 799 C C . HIS A 1 101 ? 16.241 8.322 3.379 1.00 29.94 101 HIS A C 1
ATOM 801 O O . HIS A 1 101 ? 15.506 9.251 3.049 1.00 29.94 101 HIS A O 1
ATOM 807 N N . GLN A 1 102 ? 16.309 7.906 4.646 1.00 37.25 102 GLN A N 1
ATOM 808 C CA . GLN A 1 102 ? 15.781 8.726 5.730 1.00 37.25 102 GLN A CA 1
ATOM 809 C C . GLN A 1 102 ? 16.700 9.936 5.865 1.00 37.25 102 GLN A C 1
ATOM 811 O O . GLN A 1 102 ? 17.853 9.794 6.266 1.00 37.25 102 GLN A O 1
ATOM 816 N N . LYS A 1 103 ? 16.199 11.130 5.531 1.00 34.44 103 LYS A N 1
ATOM 817 C CA . LYS A 1 103 ? 16.790 12.348 6.082 1.00 34.44 103 LYS A CA 1
ATOM 818 C C . LYS A 1 103 ? 16.584 12.281 7.592 1.00 34.44 103 LYS A C 1
ATOM 820 O O . LYS A 1 103 ? 15.449 12.323 8.058 1.00 34.44 103 LYS A O 1
ATOM 825 N N . SER A 1 104 ? 17.683 12.113 8.318 1.00 34.00 104 SER A N 1
ATOM 826 C CA . SER A 1 104 ? 17.739 12.215 9.770 1.00 34.00 104 SER A CA 1
ATOM 827 C C . SER A 1 104 ? 17.123 13.540 10.203 1.00 34.00 104 SER A C 1
ATOM 829 O O . SER A 1 104 ? 17.602 14.603 9.812 1.00 34.00 104 SER A O 1
ATOM 831 N N . ILE A 1 105 ? 16.051 13.462 10.984 1.00 37.66 105 ILE A N 1
ATOM 832 C CA . ILE A 1 105 ? 15.517 14.593 11.733 1.00 37.66 105 ILE A CA 1
ATOM 833 C C . ILE A 1 105 ? 16.145 14.446 13.121 1.00 37.66 105 ILE A C 1
ATOM 835 O O . ILE A 1 105 ? 15.774 13.536 13.863 1.00 37.66 105 ILE A O 1
ATOM 839 N N . TRP A 1 106 ? 17.182 15.241 13.382 1.00 42.56 106 TRP A N 1
ATOM 840 C CA . TRP A 1 106 ? 17.630 15.544 14.741 1.00 42.56 106 TRP A CA 1
ATOM 841 C C . TRP A 1 106 ? 16.712 16.610 15.332 1.00 42.56 106 TRP A C 1
ATOM 843 O O . TRP A 1 106 ? 16.265 17.476 14.542 1.00 42.56 106 TRP A O 1
#

pLDDT: mean 79.61, std 19.02, range [26.64, 95.56]

InterPro domains:
  IPR012545 Protein of unknown function DUF1697 [PF08002] (1-97)
  IPR012545 Protein of unknown function DUF1697 [PTHR36439] (1-95)

Secondary structure (DSSP, 8-state):
--SSSSTT-S---HHHHHHHHHHTT-EEEEEETTTTEEEEE-S---HHHHHHHHHHHHHHHHS---------HHHHHHHHHT--S-GGGTTS--------------

Radius of gyration: 15.34 Å; chains: 1; bounding box: 34×34×36 Å

Organism: NCBI:txid221126

Foldseek 3Di:
DADDPPPNPNDDDVVVLQVLCVVVVWAPWDDDDRGPDIDTHDPDPDQVVVQVVSQVSCCVPRVDRDHDGGADPVRVVVCVVPPPDDPVVVPDDDDPDDPDPDPDDD

Sequence (106 aa):
MRGINVGGKNKILMAELRDLLLNMGLKEVQTYIQSGNIIFNSEEGNASELEFQIMEAIKKRFELSVPVLVITSDALNTIFNTCPFSEEKNRKVTFHCYIQHQKSIW